Protein AF-A0A358MPQ0-F1 (afdb_monomer)

Foldseek 3Di:
DAPDPVDDDDDDDDDPVVVVPCPVVVQCVVVVNPDDDDDDDDDDDDAQWDWDWDADPNHTDPVPIDIDGPVCNVVVVD

Solvent-accessible surface area (backbone atoms only — not comparable to full-atom values): 5299 Å² total; per-residue (Å²): 91,69,83,50,101,90,44,73,53,85,87,80,91,71,64,69,73,57,55,76,54,66,40,62,62,51,45,28,59,77,45,77,57,75,56,83,85,85,87,75,91,83,79,92,70,95,71,68,66,39,81,46,77,40,66,59,95,89,39,79,36,72,92,65,42,43,82,38,46,62,88,46,43,75,67,70,76,100

Sequence (78 aa):
EYLNAERAILHYHIPLSSILVDFYDRLKSASSGYASLNYELSDYKEADIVKLNVFVAEEDQEALASLVYRDETYRAGR

pLDDT: mean 84.98, std 4.9, range [71.81, 92.62]

Mean predicted aligned error: 7.23 Å

Radius of gyration: 17.32 Å; Cα contacts (8 Å, |Δi|>4): 56; chains: 1; bounding box: 36×23×48 Å

Nearest PDB structures (foldseek):
  3jce-assembly1_x  TM=8.701E-01  e=7.250E-03  Escherichia coli K-12

Secondary structure (DSSP, 8-state):
-EEETTEE-------HHHHHTTHHHHHHHHTTT---------------EEEE--EETTEE-GGG-EEEEGGGHHHHT-

Structure (mmCIF, N/CA/C/O backbone):
data_AF-A0A358MPQ0-F1
#
_entry.id   AF-A0A358MPQ0-F1
#
loop_
_atom_site.group_PDB
_atom_site.id
_atom_site.type_symbol
_atom_site.label_atom_id
_atom_site.label_alt_id
_atom_site.label_comp_id
_atom_site.label_asym_id
_atom_site.label_entity_id
_atom_site.label_seq_id
_atom_site.pdbx_PDB_ins_code
_atom_site.Car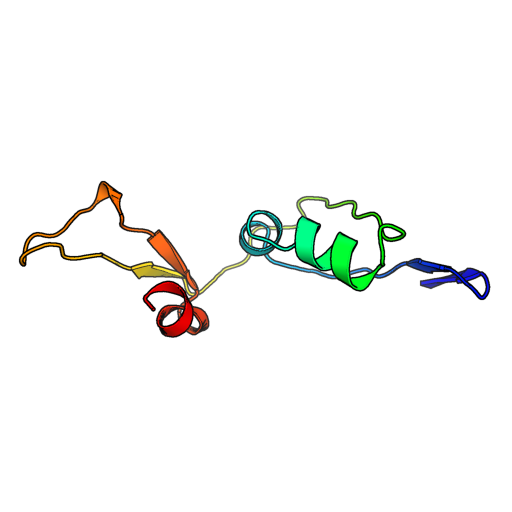tn_x
_atom_site.Cartn_y
_atom_site.Cartn_z
_atom_site.occupancy
_atom_site.B_iso_or_equiv
_atom_site.auth_seq_id
_atom_site.auth_comp_id
_atom_site.auth_asym_id
_atom_site.auth_atom_id
_atom_site.pdbx_PDB_model_num
ATOM 1 N N . GLU A 1 1 ? 8.032 0.124 -22.137 1.00 74.75 1 GLU A N 1
ATOM 2 C CA . GLU A 1 1 ? 8.899 0.890 -23.060 1.00 74.75 1 GLU A CA 1
ATOM 3 C C . GLU A 1 1 ? 10.335 0.795 -22.559 1.00 74.75 1 GLU A C 1
ATOM 5 O O . GLU A 1 1 ? 10.524 0.749 -21.351 1.00 74.75 1 GLU A O 1
ATOM 10 N N . TYR A 1 2 ? 11.338 0.686 -23.429 1.00 74.12 2 TYR A N 1
ATOM 11 C CA . TYR A 1 2 ? 12.743 0.614 -23.007 1.00 74.12 2 TYR A CA 1
ATOM 12 C C . TYR A 1 2 ? 13.449 1.894 -23.444 1.00 74.12 2 TYR A C 1
ATOM 14 O O . TYR A 1 2 ? 13.516 2.175 -24.636 1.00 74.12 2 TYR A O 1
ATOM 22 N N . LEU A 1 3 ? 13.949 2.672 -22.480 1.00 74.06 3 LEU A N 1
ATOM 23 C CA . LEU A 1 3 ? 14.676 3.917 -22.750 1.00 74.06 3 LEU A CA 1
ATOM 24 C C . LEU A 1 3 ? 16.085 3.626 -23.281 1.00 74.06 3 LEU A C 1
ATOM 26 O O . LEU A 1 3 ? 16.617 4.378 -24.091 1.00 74.06 3 LEU A O 1
ATOM 30 N N . ASN A 1 4 ? 16.702 2.546 -22.798 1.00 82.19 4 ASN A N 1
ATOM 31 C CA . ASN A 1 4 ? 17.982 2.014 -23.259 1.00 82.19 4 ASN A CA 1
ATOM 32 C C . ASN A 1 4 ? 18.129 0.547 -22.794 1.00 82.19 4 ASN A C 1
ATOM 34 O O . ASN A 1 4 ? 17.193 -0.026 -22.237 1.00 82.19 4 ASN A O 1
ATOM 38 N N . ALA A 1 5 ? 19.301 -0.063 -23.004 1.00 78.81 5 ALA A N 1
ATOM 39 C CA . ALA A 1 5 ? 19.569 -1.451 -22.610 1.00 78.81 5 ALA A CA 1
ATOM 40 C C . ALA A 1 5 ? 19.497 -1.708 -21.087 1.00 78.81 5 ALA A C 1
ATOM 42 O O . ALA A 1 5 ? 19.353 -2.852 -20.671 1.00 78.81 5 ALA A O 1
ATOM 43 N N . GLU A 1 6 ? 19.579 -0.660 -20.262 1.00 81.81 6 GLU A N 1
ATOM 44 C CA . GLU A 1 6 ? 19.666 -0.749 -18.798 1.00 81.81 6 GLU A CA 1
ATOM 45 C C . GLU A 1 6 ? 18.420 -0.200 -18.078 1.00 81.81 6 GLU A C 1
ATOM 47 O O . GLU A 1 6 ? 18.278 -0.368 -16.868 1.00 81.81 6 GLU A O 1
ATOM 52 N N . ARG A 1 7 ? 17.514 0.486 -18.788 1.00 82.31 7 ARG A N 1
ATOM 53 C CA . ARG A 1 7 ? 16.370 1.206 -18.210 1.00 82.31 7 ARG A CA 1
ATOM 54 C C . ARG A 1 7 ? 15.089 0.904 -18.970 1.00 82.31 7 ARG A C 1
ATOM 56 O O . ARG A 1 7 ? 14.979 1.147 -20.173 1.00 82.31 7 ARG A O 1
ATOM 63 N N . ALA A 1 8 ? 14.086 0.463 -18.222 1.00 87.06 8 ALA A N 1
ATOM 64 C CA . ALA A 1 8 ? 12.735 0.235 -18.707 1.00 87.06 8 ALA A CA 1
ATOM 65 C C . ALA A 1 8 ? 11.750 1.181 -18.011 1.00 87.06 8 ALA A C 1
ATOM 67 O O . ALA A 1 8 ? 11.855 1.424 -16.811 1.00 87.06 8 ALA A O 1
ATOM 68 N N . ILE A 1 9 ? 10.778 1.679 -18.770 1.00 88.06 9 ILE A N 1
ATOM 69 C CA . ILE A 1 9 ? 9.574 2.331 -18.260 1.00 88.06 9 ILE A CA 1
ATOM 70 C C . ILE A 1 9 ? 8.449 1.297 -18.256 1.00 88.06 9 ILE A C 1
ATOM 72 O O . ILE A 1 9 ? 8.162 0.648 -19.274 1.00 88.06 9 ILE A O 1
ATOM 76 N N . LEU A 1 10 ? 7.805 1.173 -17.101 1.00 86.81 10 LEU A N 1
ATOM 77 C CA . LEU A 1 10 ? 6.669 0.297 -16.868 1.00 86.81 10 LEU A CA 1
ATOM 78 C C . LEU A 1 10 ? 5.435 1.142 -16.554 1.00 86.81 10 LEU A C 1
ATOM 80 O O . LEU A 1 10 ? 5.490 2.017 -15.693 1.00 86.81 10 LEU A O 1
ATOM 84 N N . HIS A 1 11 ? 4.325 0.848 -17.227 1.00 88.44 11 HIS A N 1
ATOM 85 C CA . HIS A 1 11 ? 3.032 1.476 -16.974 1.00 88.44 11 HIS A CA 1
ATOM 86 C C . HIS A 1 11 ? 2.081 0.426 -16.415 1.00 88.44 11 HIS A C 1
ATOM 88 O O . HIS A 1 11 ? 1.878 -0.617 -17.036 1.00 88.44 11 HIS A O 1
ATOM 94 N N . TYR A 1 12 ? 1.508 0.705 -15.249 1.00 86.50 12 TYR A N 1
ATOM 95 C CA . TYR A 1 12 ? 0.544 -0.170 -14.597 1.00 86.50 12 TYR A CA 1
ATOM 96 C C . TYR A 1 12 ? -0.627 0.644 -14.063 1.00 86.50 12 TYR A C 1
ATOM 98 O O . TYR A 1 12 ? -0.446 1.743 -13.545 1.00 86.50 12 TYR A O 1
ATOM 106 N N . HIS A 1 13 ? -1.819 0.057 -14.138 1.00 85.62 13 HIS A N 1
ATOM 107 C CA . HIS A 1 13 ? -2.979 0.537 -13.401 1.00 85.62 13 HIS A CA 1
ATOM 108 C C . HIS A 1 13 ? -3.070 -0.238 -12.094 1.00 85.62 13 HIS A C 1
ATOM 110 O O . HIS A 1 13 ? -3.256 -1.454 -12.104 1.00 85.62 13 HIS A O 1
ATOM 116 N N . ILE A 1 14 ? -2.918 0.469 -10.979 1.00 84.62 14 ILE A N 1
ATOM 117 C CA . ILE A 1 14 ? -2.912 -0.105 -9.634 1.00 84.62 14 ILE A CA 1
ATOM 118 C C . ILE A 1 14 ? -3.827 0.754 -8.755 1.00 84.62 14 ILE A C 1
ATOM 120 O O . ILE A 1 14 ? -3.855 1.976 -8.938 1.00 84.62 14 ILE A O 1
ATOM 124 N N . PRO A 1 15 ? -4.575 0.161 -7.810 1.00 82.81 15 PRO A N 1
ATOM 125 C CA . PRO A 1 15 ? -5.315 0.932 -6.825 1.00 82.81 15 PRO A CA 1
ATOM 126 C C . PRO A 1 15 ? -4.408 1.862 -6.018 1.00 82.81 15 PRO A C 1
ATOM 128 O O . PRO A 1 15 ? -3.360 1.447 -5.520 1.00 82.81 15 PRO A O 1
ATOM 131 N N . LEU A 1 16 ? -4.842 3.109 -5.824 1.00 82.62 16 LEU A N 1
ATOM 132 C CA . LEU A 1 16 ? -4.083 4.095 -5.048 1.00 82.62 16 LEU A CA 1
ATOM 133 C C . LEU A 1 16 ? -3.832 3.626 -3.605 1.00 82.62 16 LEU A C 1
ATOM 135 O O . LEU A 1 16 ? -2.758 3.862 -3.059 1.00 82.62 16 LEU A O 1
ATOM 139 N N . SER A 1 17 ? -4.786 2.901 -3.012 1.00 78.94 17 SER A N 1
ATOM 140 C CA . SER A 1 17 ? -4.660 2.298 -1.679 1.00 78.94 17 SER A CA 1
ATOM 141 C C . SER A 1 17 ? -3.435 1.390 -1.548 1.00 78.94 17 SER A C 1
ATOM 143 O O . SER A 1 17 ? -2.765 1.409 -0.522 1.00 78.94 17 SER A O 1
ATOM 145 N N . SER A 1 18 ? -3.106 0.635 -2.598 1.00 75.00 18 SER A N 1
ATOM 146 C CA . SER A 1 18 ? -1.960 -0.277 -2.606 1.00 75.00 18 SER A CA 1
ATOM 147 C C . SER A 1 18 ? -0.630 0.460 -2.764 1.00 75.00 18 SER A C 1
ATOM 149 O O . SER A 1 18 ? 0.394 -0.069 -2.357 1.00 75.00 18 SER A O 1
ATOM 151 N N . ILE A 1 19 ? -0.624 1.673 -3.332 1.00 79.88 19 ILE A N 1
ATOM 152 C CA . ILE A 1 19 ? 0.584 2.511 -3.427 1.00 79.88 19 ILE A CA 1
ATOM 153 C C . ILE A 1 19 ? 0.941 3.109 -2.059 1.00 79.88 19 ILE A C 1
ATOM 155 O O . ILE A 1 19 ? 2.122 3.262 -1.749 1.00 79.88 19 ILE A O 1
ATOM 159 N N . LEU A 1 20 ? -0.067 3.430 -1.240 1.00 73.94 20 LEU A N 1
ATOM 160 C CA . LEU A 1 20 ? 0.122 4.050 0.075 1.00 73.94 20 LEU A CA 1
ATOM 161 C C . LEU A 1 20 ? 0.747 3.106 1.111 1.00 73.94 20 LEU A C 1
ATOM 163 O O . LEU A 1 20 ? 1.385 3.585 2.044 1.00 73.94 20 LEU A O 1
ATOM 167 N N . VAL A 1 21 ? 0.580 1.790 0.952 1.00 71.81 21 VAL A N 1
ATOM 168 C CA . VAL A 1 21 ? 1.053 0.785 1.914 1.00 71.81 21 VAL A CA 1
ATOM 169 C C . VAL A 1 21 ? 2.193 -0.028 1.303 1.00 71.81 21 VAL A C 1
ATOM 171 O O . VAL A 1 21 ? 1.988 -0.776 0.350 1.00 71.81 21 VAL A O 1
ATOM 174 N N . ASP A 1 22 ? 3.403 0.125 1.846 1.00 75.50 22 ASP A N 1
ATOM 175 C CA . ASP A 1 22 ? 4.630 -0.644 1.560 1.00 75.50 22 ASP A CA 1
ATOM 176 C C . ASP A 1 22 ? 5.134 -0.694 0.104 1.00 75.50 22 ASP A C 1
ATOM 178 O O . ASP A 1 22 ? 6.223 -1.213 -0.156 1.00 75.50 22 ASP A O 1
ATOM 182 N N . PHE A 1 23 ? 4.406 -0.159 -0.878 1.00 84.12 23 PHE A N 1
ATOM 183 C CA . PHE A 1 23 ? 4.799 -0.264 -2.283 1.00 84.12 23 PHE A CA 1
ATOM 184 C C . PHE A 1 23 ? 6.103 0.478 -2.576 1.00 84.12 23 PHE A C 1
ATOM 186 O O . PHE A 1 23 ? 6.970 -0.054 -3.271 1.00 84.12 23 PHE A O 1
ATOM 193 N N . TYR A 1 24 ? 6.265 1.687 -2.030 1.00 82.50 24 TYR A N 1
ATOM 194 C CA . TYR A 1 24 ? 7.466 2.494 -2.243 1.00 82.50 24 TYR A CA 1
ATOM 195 C C . TYR A 1 24 ? 8.724 1.800 -1.705 1.00 82.50 24 TYR A C 1
ATOM 197 O O . TYR A 1 24 ? 9.718 1.670 -2.425 1.00 82.50 24 TYR A O 1
ATOM 205 N N . ASP A 1 25 ? 8.659 1.276 -0.482 1.00 84.06 25 ASP A N 1
ATOM 206 C CA . ASP A 1 25 ? 9.785 0.588 0.152 1.00 84.06 25 ASP A CA 1
ATOM 207 C C . ASP A 1 25 ? 10.118 -0.720 -0.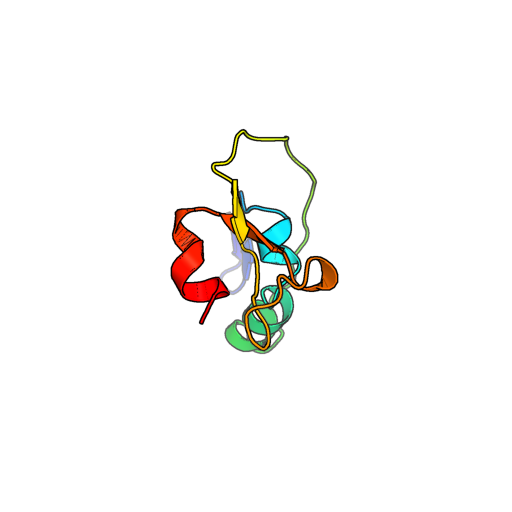565 1.00 84.06 25 ASP A C 1
ATOM 209 O O . ASP A 1 25 ? 11.288 -1.012 -0.833 1.00 84.06 25 ASP A O 1
ATOM 213 N N . ARG A 1 26 ? 9.097 -1.481 -0.978 1.00 87.06 26 ARG A N 1
ATOM 214 C CA . ARG A 1 26 ? 9.286 -2.699 -1.777 1.00 87.06 26 ARG A CA 1
ATOM 215 C C . ARG A 1 26 ? 9.899 -2.397 -3.139 1.00 87.06 26 ARG A C 1
ATOM 217 O O . ARG A 1 26 ? 10.784 -3.133 -3.569 1.00 87.06 26 ARG A O 1
ATOM 224 N N . LEU A 1 27 ? 9.482 -1.315 -3.796 1.00 88.38 27 LEU A N 1
ATOM 225 C CA . LEU A 1 27 ? 10.038 -0.887 -5.077 1.00 88.38 27 LEU A CA 1
ATOM 226 C C . LEU A 1 27 ? 11.511 -0.491 -4.935 1.00 88.38 27 LEU A C 1
ATOM 228 O O . LEU A 1 27 ? 12.353 -0.922 -5.727 1.00 88.38 27 LEU A O 1
ATOM 232 N N . LYS A 1 28 ? 11.847 0.310 -3.920 1.00 87.50 28 LYS A N 1
ATOM 233 C CA . LYS A 1 28 ? 13.230 0.716 -3.652 1.00 87.50 28 LYS A CA 1
ATOM 234 C C . LYS A 1 28 ? 14.105 -0.474 -3.277 1.00 87.50 28 LYS A C 1
ATOM 236 O O . LYS A 1 28 ? 15.202 -0.588 -3.812 1.00 87.50 28 LYS A O 1
ATOM 241 N N . SER A 1 29 ? 13.609 -1.394 -2.456 1.00 90.50 29 SER A N 1
ATOM 242 C CA . SER A 1 29 ? 14.325 -2.619 -2.091 1.00 90.50 29 SER A CA 1
ATOM 243 C C . SER A 1 29 ? 14.578 -3.522 -3.306 1.00 90.50 29 SER A C 1
ATOM 245 O O . SER A 1 29 ? 15.725 -3.859 -3.601 1.00 90.50 29 SER A O 1
ATOM 247 N N . ALA A 1 30 ? 13.539 -3.825 -4.093 1.00 88.88 30 ALA A N 1
ATOM 248 C CA . ALA A 1 30 ? 13.647 -4.682 -5.278 1.00 88.88 30 ALA A CA 1
ATOM 249 C C . ALA A 1 30 ? 14.553 -4.097 -6.371 1.00 88.88 30 ALA A C 1
ATOM 251 O O . ALA A 1 30 ? 15.202 -4.836 -7.104 1.00 88.88 30 ALA A O 1
ATOM 252 N N . SER A 1 31 ? 14.605 -2.769 -6.479 1.00 86.44 31 SER A N 1
ATOM 253 C CA . SER A 1 31 ? 15.437 -2.076 -7.464 1.00 86.44 31 SER A CA 1
ATOM 254 C C . SER A 1 31 ? 16.801 -1.649 -6.929 1.00 86.44 31 SER A C 1
ATOM 256 O O . SER A 1 31 ? 17.500 -0.919 -7.622 1.00 86.44 31 SER A O 1
ATOM 258 N N . SER A 1 32 ? 17.166 -2.019 -5.695 1.00 87.94 32 SER A N 1
ATOM 259 C CA . SER A 1 32 ? 18.367 -1.504 -5.012 1.00 87.94 32 SER A CA 1
ATOM 260 C C . SER A 1 32 ? 18.479 0.034 -5.035 1.00 87.94 32 SER A C 1
ATOM 262 O O . SER A 1 32 ? 19.568 0.598 -5.088 1.00 87.94 32 SER A O 1
ATOM 264 N N . GLY A 1 33 ? 17.339 0.725 -5.024 1.00 84.94 33 GLY A N 1
ATOM 265 C CA . GLY A 1 33 ? 17.229 2.182 -5.008 1.00 84.94 33 GLY A CA 1
ATOM 266 C C . GLY A 1 33 ? 17.116 2.852 -6.380 1.00 84.94 33 GLY A C 1
ATOM 267 O O . GLY A 1 33 ? 16.742 4.029 -6.434 1.00 84.94 33 GLY A O 1
ATOM 268 N N . TYR A 1 34 ? 17.368 2.125 -7.473 1.00 85.38 34 TYR A N 1
ATOM 269 C CA . TYR A 1 34 ? 17.423 2.679 -8.829 1.00 85.38 34 TYR A CA 1
ATOM 270 C C . TYR A 1 34 ? 16.053 2.996 -9.438 1.00 85.38 34 TYR A C 1
ATOM 272 O O . TYR A 1 34 ? 15.975 3.833 -10.338 1.00 85.38 34 TYR A O 1
ATOM 280 N N . ALA A 1 35 ? 14.968 2.372 -8.968 1.00 86.88 35 ALA A N 1
ATOM 281 C CA . ALA A 1 35 ? 13.638 2.644 -9.504 1.00 86.88 35 ALA A CA 1
ATOM 282 C C . ALA A 1 35 ? 13.046 3.930 -8.921 1.00 86.88 35 ALA A C 1
ATOM 284 O O . ALA A 1 35 ? 13.151 4.215 -7.724 1.00 86.88 35 ALA A O 1
ATOM 285 N N . SER A 1 36 ? 12.377 4.690 -9.777 1.00 84.19 36 SER A N 1
ATOM 286 C CA . SER A 1 36 ? 11.499 5.795 -9.410 1.00 84.19 36 SER A CA 1
ATOM 287 C C . SER A 1 36 ? 10.075 5.477 -9.857 1.00 84.19 36 SER A C 1
ATOM 289 O O . SER A 1 36 ? 9.856 4.686 -10.773 1.00 84.19 36 SER A O 1
ATOM 291 N N . LEU A 1 37 ? 9.105 6.081 -9.180 1.00 87.12 37 LEU A N 1
ATOM 292 C CA . LEU A 1 37 ? 7.688 5.943 -9.479 1.00 87.12 37 LEU A CA 1
ATOM 293 C C . LEU A 1 37 ? 7.104 7.339 -9.655 1.00 87.12 37 LEU A C 1
ATOM 295 O O . LEU A 1 37 ? 7.391 8.230 -8.859 1.00 87.12 37 LEU A O 1
ATOM 299 N N . ASN A 1 38 ? 6.263 7.495 -10.667 1.00 87.06 38 ASN A N 1
ATOM 300 C CA . ASN A 1 38 ? 5.329 8.603 -10.764 1.00 87.06 38 ASN A CA 1
ATOM 301 C C . ASN A 1 38 ? 3.926 8.014 -10.919 1.00 87.06 38 ASN A C 1
ATOM 303 O O . ASN A 1 38 ? 3.772 6.993 -11.592 1.00 87.06 38 ASN A O 1
ATOM 307 N N . TYR A 1 39 ? 2.926 8.624 -10.290 1.00 86.25 39 TYR A N 1
ATOM 308 C CA . TYR A 1 39 ? 1.539 8.185 -10.392 1.00 86.25 39 TYR A CA 1
ATOM 309 C C . TYR A 1 39 ? 0.642 9.370 -10.724 1.00 86.25 39 TYR A C 1
ATOM 311 O O . TYR A 1 39 ? 0.859 10.490 -10.266 1.00 86.25 39 TYR A O 1
ATOM 319 N N . GLU A 1 40 ? -0.390 9.094 -11.506 1.00 87.56 40 GLU A N 1
ATOM 320 C CA . GLU A 1 40 ? -1.478 10.020 -11.777 1.00 87.56 40 GLU A CA 1
ATOM 321 C C . GLU A 1 40 ? -2.797 9.345 -11.409 1.00 87.56 40 GLU A C 1
ATOM 323 O O . GLU A 1 40 ? -2.963 8.129 -11.556 1.00 87.56 40 GLU A O 1
ATOM 328 N N . LEU A 1 41 ? -3.730 10.131 -10.878 1.00 85.50 41 LEU A N 1
ATOM 329 C CA . LEU A 1 41 ? -5.092 9.662 -10.663 1.00 85.50 41 LEU A CA 1
ATOM 330 C C . LEU A 1 41 ? -5.737 9.497 -12.040 1.00 85.50 41 LEU A C 1
ATOM 332 O O . LEU A 1 41 ? -5.877 10.473 -12.769 1.00 85.50 41 LEU A O 1
ATOM 336 N N . SER A 1 42 ? -6.072 8.254 -12.386 1.00 84.12 42 SER A N 1
ATOM 337 C CA . SER A 1 42 ? -6.743 7.933 -13.649 1.00 84.12 42 SER A CA 1
ATOM 338 C C . SER A 1 42 ? -8.250 8.098 -13.494 1.00 84.12 42 SER A C 1
ATOM 340 O O . SER A 1 42 ? -8.777 9.167 -13.764 1.00 84.12 42 SER A O 1
ATOM 342 N N . ASP A 1 43 ? -8.926 7.075 -12.975 1.00 85.44 43 ASP A N 1
ATOM 343 C CA . ASP A 1 43 ? -10.376 7.064 -12.811 1.00 85.44 43 ASP A CA 1
ATOM 344 C C . ASP A 1 43 ? -10.793 6.335 -11.534 1.00 85.44 43 ASP A C 1
ATOM 346 O O . ASP A 1 43 ? -10.100 5.438 -11.039 1.00 85.44 43 ASP A O 1
ATOM 350 N N . TYR A 1 44 ? -11.979 6.680 -11.037 1.00 85.00 44 TYR A N 1
ATOM 351 C CA . TYR A 1 44 ? -12.664 5.883 -10.028 1.00 85.00 44 TYR A CA 1
ATOM 352 C C . TYR A 1 44 ? -13.253 4.636 -10.686 1.00 85.00 44 TYR A C 1
ATOM 354 O O . TYR A 1 44 ? -13.975 4.724 -11.678 1.00 85.00 44 TYR A O 1
ATOM 362 N N . LYS A 1 45 ? -12.949 3.466 -10.123 1.00 83.75 45 LYS A N 1
ATOM 363 C CA . LYS A 1 45 ? -13.489 2.180 -10.570 1.00 83.75 45 LYS A CA 1
ATOM 364 C C . LYS A 1 45 ? -14.295 1.544 -9.454 1.00 83.75 45 LYS A C 1
ATOM 366 O O . LYS A 1 45 ? -13.951 1.684 -8.282 1.00 83.75 45 LYS A O 1
ATOM 371 N N . GLU A 1 46 ? -15.357 0.845 -9.836 1.00 86.31 46 GLU A N 1
ATOM 372 C CA . GLU A 1 46 ? -16.120 0.031 -8.901 1.00 86.31 46 GLU A CA 1
ATOM 373 C C . GLU A 1 46 ? -15.226 -1.094 -8.366 1.00 86.31 46 GLU A C 1
ATOM 375 O O . GLU A 1 46 ? -14.510 -1.757 -9.120 1.00 86.31 46 GLU A O 1
ATOM 380 N N . ALA A 1 47 ? -15.230 -1.255 -7.048 1.00 83.81 47 ALA A N 1
ATOM 381 C CA . ALA A 1 47 ? -14.384 -2.186 -6.324 1.00 83.81 47 ALA A CA 1
ATOM 382 C C . ALA A 1 47 ? -15.218 -2.897 -5.257 1.00 83.81 47 ALA A C 1
ATOM 384 O O . ALA A 1 47 ? -16.028 -2.266 -4.577 1.00 83.81 47 ALA A O 1
ATOM 385 N N . ASP A 1 48 ? -15.001 -4.202 -5.089 1.00 87.88 48 ASP A N 1
ATOM 386 C CA . ASP A 1 48 ? -15.649 -4.988 -4.036 1.00 87.88 48 ASP A CA 1
ATOM 387 C C . ASP A 1 48 ? -14.896 -4.798 -2.715 1.00 87.88 48 ASP A C 1
ATOM 389 O O . ASP A 1 48 ? -13.937 -5.509 -2.398 1.00 87.88 48 ASP A O 1
ATOM 393 N N . ILE A 1 49 ? -15.306 -3.765 -1.984 1.00 88.00 49 ILE A N 1
ATOM 394 C CA . ILE A 1 49 ? -14.723 -3.360 -0.707 1.00 88.00 49 ILE A CA 1
ATOM 395 C C . ILE A 1 49 ? -15.639 -3.821 0.425 1.00 88.00 49 ILE A C 1
ATOM 397 O O . ILE A 1 49 ? -16.858 -3.653 0.372 1.00 88.00 49 ILE A O 1
ATOM 401 N N . VAL A 1 50 ? -15.045 -4.360 1.485 1.00 89.69 50 VAL A N 1
ATOM 402 C CA . VAL A 1 50 ? -15.742 -4.725 2.719 1.00 89.69 50 VAL A CA 1
ATOM 403 C C . VAL A 1 50 ? -15.141 -4.001 3.918 1.00 89.69 50 VAL A C 1
ATOM 405 O O . VAL A 1 50 ? -13.944 -3.713 3.956 1.00 89.69 50 VAL A O 1
ATOM 408 N N . LYS A 1 51 ? 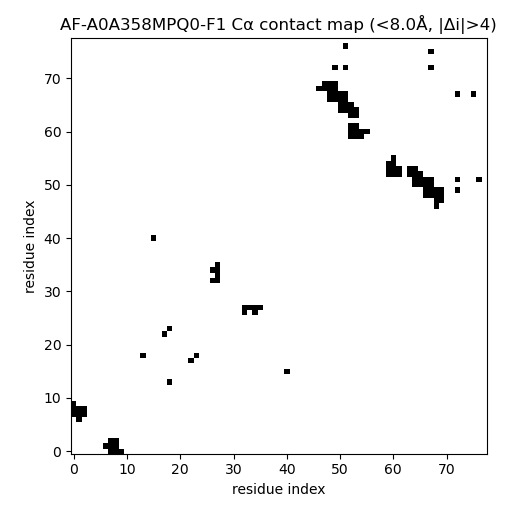-15.982 -3.709 4.916 1.00 90.00 51 LYS A N 1
ATOM 409 C CA . LYS A 1 51 ? -15.536 -3.198 6.216 1.00 90.00 51 LYS A CA 1
ATOM 410 C C . LYS A 1 51 ? -15.103 -4.381 7.081 1.00 90.00 51 LYS A C 1
ATOM 412 O O . LYS A 1 51 ? -15.902 -5.280 7.339 1.00 90.00 51 LYS A O 1
ATOM 417 N N . LEU A 1 52 ? -13.845 -4.380 7.502 1.00 90.12 52 LEU A N 1
ATOM 418 C CA . LEU A 1 52 ? -13.292 -5.326 8.459 1.00 90.12 52 LEU A CA 1
ATOM 419 C C . LEU A 1 52 ? -13.329 -4.682 9.847 1.00 90.12 52 LEU A C 1
ATOM 421 O O . LEU A 1 52 ? -12.623 -3.704 10.086 1.00 90.12 52 LEU A O 1
ATOM 425 N N . ASN A 1 53 ? -14.158 -5.221 10.741 1.00 90.94 53 ASN A N 1
ATOM 426 C CA . ASN A 1 53 ? -14.237 -4.782 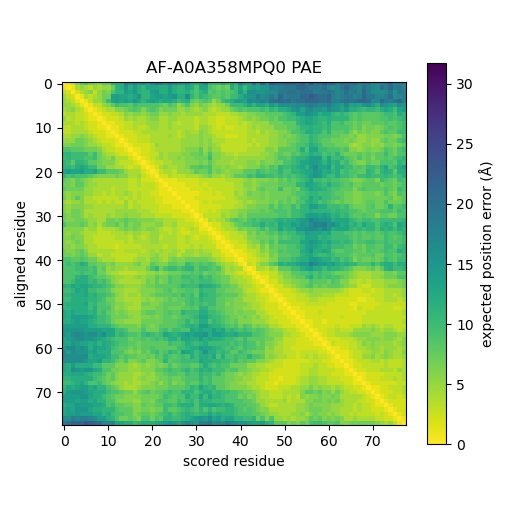12.135 1.00 90.94 53 ASN A CA 1
ATOM 427 C C . ASN A 1 53 ? -13.294 -5.623 13.000 1.00 90.94 53 ASN A C 1
ATOM 429 O O . ASN A 1 53 ? -13.160 -6.831 12.789 1.00 90.94 53 ASN A O 1
ATOM 433 N N . VAL A 1 54 ? -12.673 -4.987 13.991 1.00 90.06 54 VAL A N 1
ATOM 434 C CA . VAL A 1 54 ? -11.779 -5.646 14.946 1.00 90.06 54 VAL A CA 1
ATOM 435 C C . VAL A 1 54 ? -12.437 -5.614 16.316 1.00 90.06 54 VAL A C 1
ATOM 437 O O . VAL A 1 54 ? -12.752 -4.547 16.836 1.00 90.06 54 VAL A O 1
ATOM 440 N N . PHE A 1 55 ? -12.622 -6.793 16.903 1.00 91.31 55 PHE A N 1
ATOM 441 C CA . PHE A 1 55 ? -13.162 -6.936 18.248 1.00 91.31 55 PHE A CA 1
ATOM 442 C C . PHE A 1 55 ? -12.015 -7.094 19.242 1.00 91.31 55 PHE A C 1
ATOM 444 O O . PHE A 1 55 ? -11.130 -7.931 19.052 1.00 91.31 55 PHE A O 1
ATOM 451 N N . VAL A 1 56 ? -12.041 -6.318 20.321 1.00 91.88 56 VAL A N 1
ATOM 452 C CA . VAL A 1 56 ? -11.083 -6.414 21.427 1.00 91.88 56 VAL A CA 1
ATOM 453 C C . VAL A 1 56 ? -11.878 -6.708 22.687 1.00 91.88 56 VAL A C 1
ATOM 455 O O . VAL A 1 56 ? -12.738 -5.923 23.063 1.00 91.88 56 VAL A O 1
ATOM 458 N N . ALA A 1 57 ? -11.607 -7.850 23.323 1.00 92.38 57 ALA A N 1
ATOM 459 C CA . ALA A 1 57 ? -12.376 -8.322 24.480 1.00 92.38 57 ALA A CA 1
ATOM 460 C C . ALA A 1 57 ? -13.899 -8.382 24.218 1.00 92.38 57 ALA A C 1
ATOM 462 O O . ALA A 1 57 ? -14.688 -7.960 25.052 1.00 92.38 57 ALA A O 1
ATOM 463 N N . GLU A 1 58 ? -14.293 -8.901 23.048 1.00 91.00 58 GLU A N 1
ATOM 464 C CA . GLU A 1 58 ? -15.695 -9.010 22.591 1.00 91.00 58 GLU A CA 1
ATOM 465 C C . G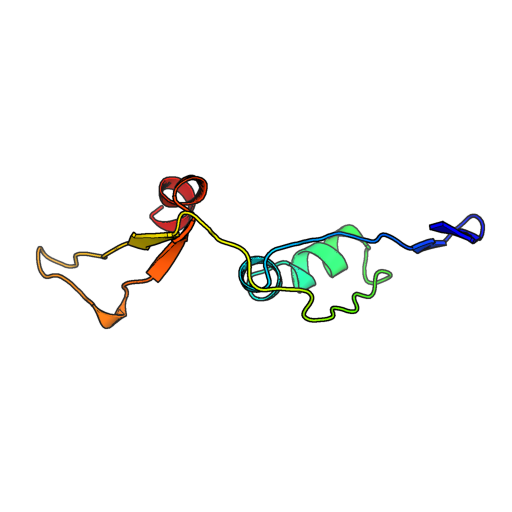LU A 1 58 ? -16.404 -7.667 22.324 1.00 91.00 58 GLU A C 1
ATOM 467 O O . GLU A 1 58 ? -17.547 -7.661 21.870 1.00 91.00 58 GLU A O 1
ATOM 472 N N . GLU A 1 59 ? -15.717 -6.535 22.492 1.00 92.62 59 GLU A N 1
ATOM 473 C CA . GLU A 1 59 ? -16.224 -5.213 22.127 1.00 92.62 59 GLU A CA 1
ATOM 474 C C . GLU A 1 59 ? -15.736 -4.794 20.736 1.00 92.62 59 GLU A C 1
ATOM 476 O O . GLU A 1 59 ? -14.549 -4.912 20.419 1.00 92.62 59 GLU A O 1
ATOM 481 N N . ASP A 1 60 ? -16.649 -4.284 19.905 1.00 90.44 60 ASP A N 1
ATOM 482 C CA . ASP A 1 60 ? -16.317 -3.744 18.582 1.00 90.44 60 ASP A CA 1
ATOM 483 C C . ASP A 1 60 ? -15.524 -2.438 18.729 1.00 90.44 60 ASP A C 1
ATOM 485 O O . ASP A 1 60 ? -15.984 -1.480 19.355 1.00 90.44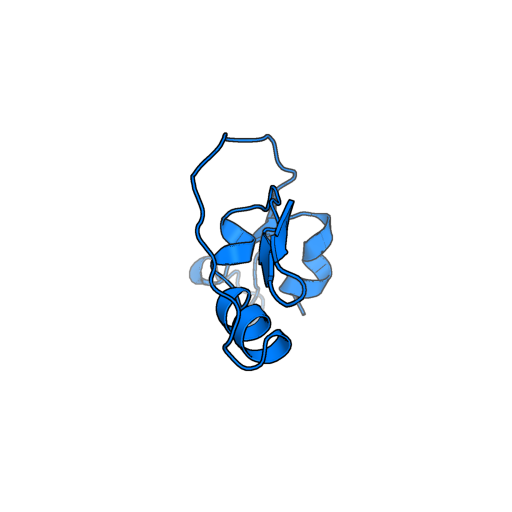 60 ASP A O 1
ATOM 489 N N . GLN A 1 61 ? -14.328 -2.396 18.148 1.00 90.81 61 GLN A N 1
ATOM 490 C CA . GLN A 1 61 ? -13.472 -1.218 18.142 1.00 90.81 61 GLN A CA 1
ATOM 491 C C . GLN A 1 61 ? -13.511 -0.565 16.764 1.00 90.81 61 GLN A C 1
ATOM 493 O O . GLN A 1 61 ? -12.664 -0.811 15.903 1.00 90.81 61 GLN A O 1
ATOM 498 N N . GLU A 1 62 ? -14.475 0.334 16.566 1.00 88.50 62 GLU A N 1
ATOM 499 C CA . GLU A 1 62 ? -14.672 1.017 15.283 1.00 88.50 62 GLU A CA 1
ATOM 500 C C . GLU A 1 62 ? -13.448 1.837 14.840 1.00 88.50 62 GLU A C 1
ATOM 502 O O . GLU A 1 62 ? -13.184 1.958 13.645 1.00 88.50 62 GLU A O 1
ATOM 507 N N . ALA A 1 63 ? -12.643 2.332 15.785 1.00 88.88 63 ALA A N 1
ATOM 508 C CA . ALA A 1 63 ? -11.401 3.047 15.489 1.00 88.88 63 ALA A CA 1
ATOM 509 C C . ALA A 1 63 ? -10.338 2.179 14.785 1.00 88.88 63 ALA A C 1
ATOM 511 O O . ALA A 1 63 ? -9.428 2.718 14.158 1.00 88.88 63 ALA A O 1
ATOM 512 N N . LEU A 1 64 ? -10.444 0.852 14.892 1.00 87.69 64 LEU A N 1
ATOM 513 C CA . LEU A 1 64 ? -9.558 -0.110 14.235 1.00 87.69 64 LEU A CA 1
ATOM 514 C C . LEU A 1 64 ? -10.180 -0.707 12.967 1.00 87.69 64 LEU A C 1
ATOM 516 O O . LEU A 1 64 ? -9.541 -1.518 12.294 1.00 87.69 64 LEU A O 1
ATOM 520 N N . ALA A 1 65 ? -11.417 -0.331 12.633 1.00 88.44 65 ALA A N 1
ATOM 521 C CA . ALA A 1 65 ? -12.068 -0.837 11.442 1.00 88.44 65 ALA A CA 1
ATOM 522 C C . ALA A 1 65 ? -11.377 -0.304 10.180 1.00 88.44 65 ALA A C 1
ATOM 524 O O . ALA A 1 65 ? -11.044 0.878 10.076 1.00 88.44 65 ALA A O 1
ATOM 525 N N . SER A 1 66 ? -11.195 -1.176 9.193 1.00 88.00 66 SER A N 1
ATOM 526 C CA . SER A 1 66 ? -10.555 -0.830 7.922 1.00 88.00 66 SER A CA 1
ATOM 527 C C . SER A 1 66 ? -11.415 -1.247 6.735 1.00 88.00 66 SER A C 1
ATOM 529 O O . SER A 1 66 ? -12.165 -2.221 6.788 1.00 88.00 66 SER A O 1
ATOM 531 N N . LEU A 1 67 ? -11.339 -0.468 5.657 1.00 87.38 67 LEU A N 1
ATOM 532 C CA . LEU A 1 67 ? -11.953 -0.803 4.377 1.00 87.38 67 LEU A CA 1
ATOM 533 C C . LEU A 1 67 ? -10.917 -1.543 3.537 1.00 87.38 67 LEU A C 1
ATOM 535 O O . LEU A 1 67 ? -9.874 -0.980 3.208 1.00 87.38 67 LEU A O 1
ATOM 539 N N . VAL A 1 68 ? -11.200 -2.799 3.208 1.00 87.56 68 VAL A N 1
ATOM 540 C CA . VAL A 1 68 ? -10.277 -3.686 2.489 1.00 87.56 68 VAL A CA 1
ATOM 541 C C . VAL A 1 68 ? -10.977 -4.328 1.301 1.00 87.56 68 VAL A C 1
ATOM 543 O O . VAL A 1 68 ? -12.198 -4.499 1.312 1.00 87.56 68 VAL A O 1
ATOM 546 N N . TYR A 1 69 ? -10.219 -4.698 0.271 1.00 87.38 69 TYR A N 1
ATOM 547 C CA . TYR A 1 69 ? -10.778 -5.481 -0.828 1.00 87.38 69 TYR A CA 1
ATOM 548 C C . TYR A 1 69 ? -11.201 -6.863 -0.326 1.00 87.38 69 TYR A C 1
ATOM 550 O O . TYR A 1 69 ? -10.535 -7.458 0.529 1.00 87.38 69 TYR A O 1
ATOM 558 N N . ARG A 1 70 ? -12.325 -7.380 -0.837 1.00 84.94 70 ARG A N 1
ATOM 559 C CA . ARG A 1 70 ? -12.899 -8.654 -0.376 1.00 84.94 70 ARG A CA 1
ATOM 560 C C . ARG A 1 70 ? -11.906 -9.815 -0.465 1.00 84.94 70 ARG A C 1
ATOM 562 O O . ARG A 1 70 ? -11.864 -10.650 0.436 1.00 84.94 70 ARG A O 1
ATOM 569 N N . ASP A 1 71 ? -11.110 -9.866 -1.522 1.00 86.12 71 ASP A N 1
ATOM 570 C CA . ASP A 1 71 ? -10.072 -10.873 -1.759 1.00 86.12 71 ASP A CA 1
ATOM 571 C C . ASP A 1 71 ? -8.872 -10.757 -0.800 1.00 86.12 71 ASP A C 1
ATOM 573 O O . ASP A 1 71 ? -8.234 -11.764 -0.487 1.00 86.12 71 ASP A O 1
ATOM 577 N N . GLU A 1 72 ? -8.598 -9.565 -0.267 1.00 82.81 72 GLU A N 1
ATOM 578 C CA . GLU A 1 72 ? -7.504 -9.315 0.681 1.00 82.81 72 GLU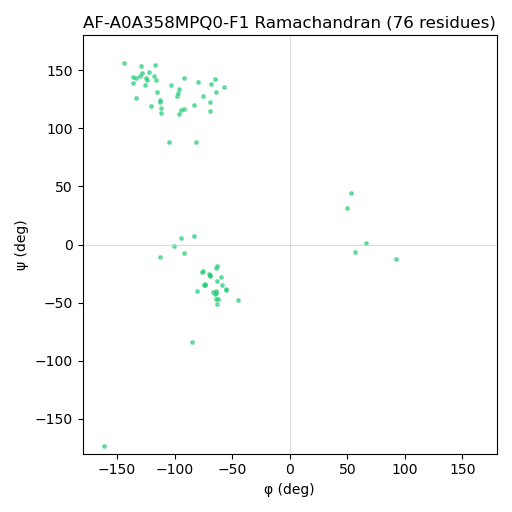 A CA 1
ATOM 579 C C . GLU A 1 72 ? -7.906 -9.438 2.158 1.00 82.81 72 GLU A C 1
ATOM 581 O O . GLU A 1 72 ? -7.032 -9.450 3.028 1.00 82.81 72 GLU A O 1
ATOM 586 N N . THR A 1 73 ? -9.197 -9.601 2.460 1.00 81.94 73 THR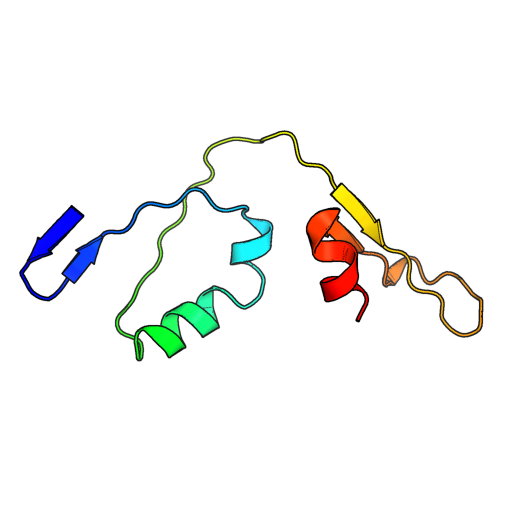 A N 1
ATOM 587 C CA . THR A 1 73 ? -9.746 -9.699 3.830 1.00 81.94 73 THR A CA 1
ATOM 588 C C . THR A 1 73 ? -8.952 -10.614 4.762 1.00 81.94 73 THR A C 1
ATOM 590 O O . THR A 1 73 ? -8.598 -10.213 5.867 1.00 81.94 73 THR A O 1
ATOM 593 N N . TYR A 1 74 ? -8.616 -11.825 4.312 1.00 81.69 74 TYR A N 1
ATOM 594 C CA . TYR A 1 74 ? -7.867 -12.802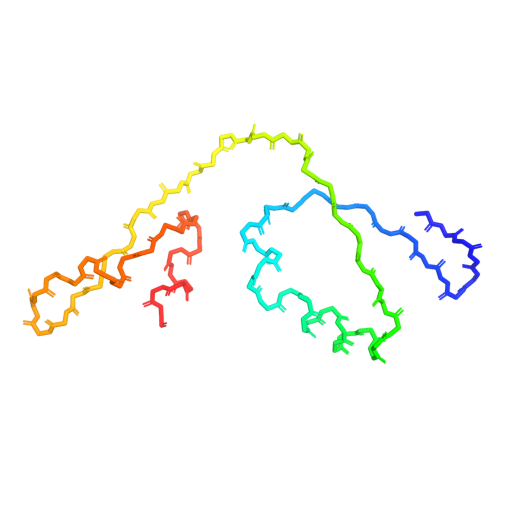 5.111 1.00 81.69 74 TYR A CA 1
ATOM 595 C C . TYR A 1 74 ? -6.408 -12.421 5.363 1.00 81.69 74 TYR A C 1
ATOM 597 O O . TYR A 1 74 ? -5.822 -12.883 6.340 1.00 81.69 74 TYR A O 1
ATOM 605 N N . ARG A 1 75 ? -5.793 -11.640 4.467 1.00 83.00 75 ARG A N 1
ATOM 606 C CA . ARG A 1 75 ? -4.427 -11.139 4.663 1.00 83.00 75 ARG A CA 1
ATOM 607 C C . ARG A 1 75 ? -4.420 -9.932 5.589 1.00 83.00 75 ARG A C 1
ATOM 609 O O . ARG A 1 75 ? -3.527 -9.840 6.416 1.00 83.00 75 ARG A O 1
ATOM 616 N N . ALA A 1 76 ? -5.401 -9.044 5.441 1.00 79.06 76 ALA A N 1
ATOM 617 C CA . ALA A 1 76 ? -5.510 -7.826 6.233 1.00 79.06 76 ALA A CA 1
ATOM 618 C C . ALA A 1 76 ? -5.960 -8.087 7.679 1.00 79.06 76 ALA A C 1
ATOM 620 O O . ALA A 1 76 ? -5.507 -7.403 8.586 1.00 79.06 76 ALA A O 1
ATOM 621 N N . GLY A 1 77 ? -6.832 -9.074 7.904 1.00 76.56 77 GLY A N 1
ATOM 622 C CA . GLY A 1 77 ? -7.293 -9.451 9.244 1.00 76.56 77 GLY A CA 1
ATOM 623 C C . GLY A 1 77 ? -6.364 -10.401 10.007 1.00 76.56 77 GLY A C 1
ATOM 624 O O . GLY A 1 77 ? -6.785 -10.935 11.031 1.00 76.56 77 GLY A O 1
ATOM 625 N N . ARG A 1 78 ? -5.164 -10.686 9.485 1.00 75.00 78 ARG A N 1
ATOM 626 C CA . ARG A 1 78 ? -4.213 -11.635 10.077 1.00 75.00 78 ARG A CA 1
ATOM 627 C C . ARG A 1 78 ? -3.213 -10.977 11.015 1.00 75.00 78 ARG A C 1
ATOM 629 O O . ARG A 1 78 ? -2.861 -9.806 10.773 1.00 75.00 78 ARG A O 1
#